Protein AF-A0A3B8NYY4-F1 (afdb_monomer_lite)

Foldseek 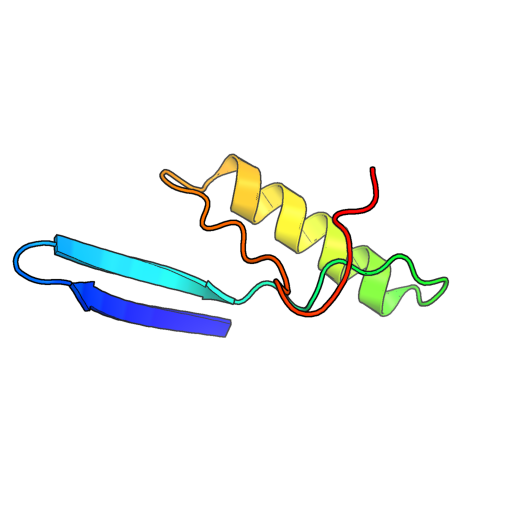3Di:
DWDWDDDPPDIDIDDDQDDPDDDPDPVVVVSVVVVVVVVVVDPDDDDDDDPVDDDDD

Radius of gyration: 13.79 Å; chains: 1; bounding box: 41×23×30 Å

pLDDT: mean 78.98, std 12.12, range [53.31, 94.88]

Secondary structure (DSSP, 8-state):
-EEEEEETTEEEEEE--------S-HHHHHHHHHHHHHHHT-S-------TTSPPP-

Sequence (57 aa):
MEETVRLGSVTLRLADTAGMRETSDAVEKIGVARAEKQLEQADLVLAVFDASVPLEE

Structure (mmCIF, N/CA/C/O backbone):
data_AF-A0A3B8NYY4-F1
#
_entry.id   AF-A0A3B8NYY4-F1
#
loop_
_atom_site.group_PDB
_atom_site.id
_atom_site.type_symbol
_atom_site.label_atom_id
_atom_site.label_alt_id
_atom_site.label_comp_id
_atom_site.label_asym_id
_atom_site.label_entity_id
_atom_site.label_seq_id
_atom_site.pdbx_PDB_ins_code
_atom_site.Cartn_x
_atom_site.Cartn_y
_atom_site.Cartn_z
_atom_site.occupancy
_atom_site.B_iso_or_equiv
_atom_site.auth_seq_id
_atom_site.auth_comp_id
_atom_site.auth_asym_id
_atom_site.auth_atom_id
_atom_site.pdbx_PDB_model_num
ATOM 1 N N . MET A 1 1 ? 1.763 10.700 1.895 1.00 62.97 1 MET A N 1
ATOM 2 C CA . MET A 1 1 ? 0.842 11.488 2.764 1.00 62.97 1 MET A CA 1
ATOM 3 C C . MET A 1 1 ? -0.233 10.539 3.317 1.00 62.97 1 MET A C 1
ATOM 5 O O . MET A 1 1 ? -0.162 9.367 2.979 1.00 62.97 1 MET A O 1
ATOM 9 N N . GLU A 1 2 ? -1.144 10.942 4.209 1.00 77.06 2 GLU A N 1
ATOM 10 C CA . GLU A 1 2 ? -2.244 10.058 4.660 1.00 77.06 2 GLU A CA 1
ATOM 11 C C . GLU A 1 2 ? -3.594 10.682 4.308 1.00 77.06 2 GLU A C 1
ATOM 13 O O . GLU A 1 2 ? -3.819 11.860 4.587 1.00 77.06 2 GLU A O 1
ATOM 18 N N . GLU A 1 3 ? -4.484 9.893 3.711 1.00 84.38 3 GLU A N 1
ATOM 19 C CA . G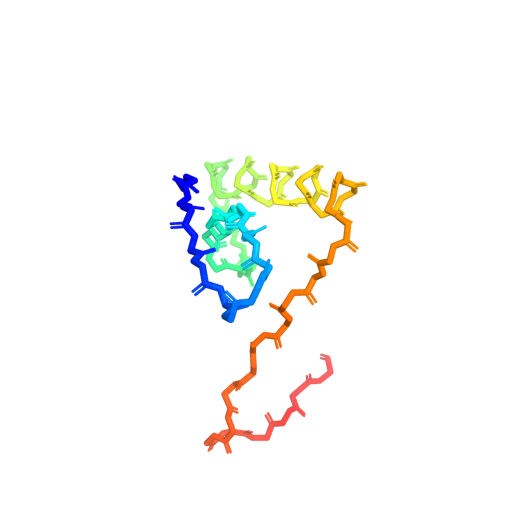LU A 1 3 ? -5.831 10.312 3.327 1.00 84.38 3 GLU A CA 1
ATOM 20 C C . GLU A 1 3 ? -6.889 9.393 3.934 1.00 84.38 3 GLU A C 1
ATOM 22 O O . GLU A 1 3 ? -6.634 8.236 4.258 1.00 84.38 3 GLU A O 1
ATOM 27 N N . THR A 1 4 ? -8.104 9.906 4.116 1.00 90.12 4 THR A N 1
ATOM 28 C CA . THR A 1 4 ? -9.234 9.114 4.613 1.00 90.12 4 THR A CA 1
ATOM 29 C C . THR A 1 4 ? -10.319 9.054 3.554 1.00 90.12 4 THR A C 1
ATOM 31 O O . THR A 1 4 ? -10.807 10.089 3.108 1.00 90.12 4 THR A O 1
ATOM 34 N N . VAL A 1 5 ? -10.733 7.841 3.193 1.00 91.12 5 VAL A N 1
ATOM 35 C CA . VAL A 1 5 ? -11.809 7.600 2.228 1.00 91.12 5 VAL A CA 1
ATOM 36 C C . VAL A 1 5 ? -12.894 6.728 2.847 1.00 91.12 5 VAL A C 1
ATOM 38 O O . VAL A 1 5 ? -12.623 5.827 3.641 1.00 91.12 5 VAL A O 1
ATOM 41 N N . ARG A 1 6 ? -14.152 6.990 2.488 1.00 94.25 6 ARG A N 1
ATOM 42 C CA . ARG A 1 6 ? -15.293 6.166 2.897 1.00 94.25 6 ARG A CA 1
ATOM 43 C C . ARG A 1 6 ? -15.719 5.272 1.738 1.00 94.25 6 ARG A C 1
ATOM 45 O O . ARG A 1 6 ? -16.103 5.776 0.686 1.00 94.25 6 ARG A O 1
ATOM 52 N N . LEU A 1 7 ? -15.704 3.961 1.958 1.00 91.00 7 LEU A N 1
ATOM 53 C CA . LEU A 1 7 ? -16.165 2.950 1.012 1.00 91.00 7 LEU A CA 1
ATOM 54 C C . LEU A 1 7 ? -17.396 2.245 1.591 1.00 91.00 7 LEU A C 1
ATOM 56 O O . LEU A 1 7 ? -17.300 1.357 2.438 1.00 91.00 7 LEU A O 1
ATOM 60 N N . GLY A 1 8 ? -18.581 2.690 1.166 1.00 92.50 8 GLY A N 1
ATOM 61 C CA . GLY A 1 8 ? -19.851 2.221 1.721 1.00 92.50 8 GLY A CA 1
ATOM 62 C C . GLY A 1 8 ? -19.953 2.495 3.227 1.00 92.50 8 GLY A C 1
ATOM 63 O O . GLY A 1 8 ? -19.984 3.651 3.667 1.00 92.50 8 GLY A O 1
ATOM 64 N N . SER A 1 9 ? -20.020 1.425 4.021 1.00 94.88 9 SER A N 1
ATOM 65 C CA . SER A 1 9 ? -20.062 1.486 5.487 1.00 94.88 9 SER A CA 1
ATOM 66 C C . SER A 1 9 ? -18.683 1.477 6.156 1.00 94.88 9 SER A C 1
ATOM 68 O O . SER A 1 9 ? -18.620 1.641 7.371 1.00 94.88 9 SER A O 1
ATOM 70 N N . VAL A 1 10 ? -17.596 1.289 5.400 1.00 93.38 10 VAL A N 1
ATOM 71 C CA . VAL A 1 10 ? -16.227 1.187 5.926 1.00 93.38 10 VAL A CA 1
ATOM 72 C C . VAL A 1 10 ? -15.475 2.498 5.694 1.00 93.38 10 VAL A C 1
ATOM 74 O O . VAL A 1 10 ? -15.592 3.116 4.636 1.00 93.38 10 VAL A O 1
ATOM 77 N N . THR A 1 11 ? -14.687 2.924 6.678 1.00 93.81 11 THR A N 1
ATOM 78 C CA . THR A 1 11 ? -13.770 4.064 6.556 1.00 93.81 11 THR A CA 1
ATOM 79 C C . THR A 1 11 ? -12.344 3.535 6.487 1.00 93.81 11 THR A C 1
ATOM 81 O O . THR A 1 11 ? -11.924 2.801 7.378 1.00 93.81 11 THR A O 1
ATOM 84 N N . LEU A 1 12 ? -11.607 3.910 5.446 1.00 90.94 12 LEU A N 1
ATOM 85 C CA . LEU A 1 12 ? -10.223 3.509 5.219 1.00 90.94 12 LEU A CA 1
ATOM 86 C C . LEU A 1 12 ? -9.307 4.713 5.437 1.00 90.94 12 LEU A C 1
ATOM 88 O O . LEU A 1 12 ? -9.583 5.800 4.927 1.00 90.94 12 LEU A O 1
ATOM 92 N N . ARG A 1 13 ? -8.206 4.509 6.164 1.00 88.81 13 ARG A N 1
ATOM 93 C CA . ARG A 1 13 ? -7.077 5.443 6.197 1.00 88.81 13 ARG A CA 1
ATOM 94 C C . ARG A 1 13 ? -6.019 4.918 5.236 1.00 88.81 13 ARG A C 1
ATOM 96 O O . ARG A 1 13 ? -5.426 3.876 5.489 1.00 88.81 13 ARG A O 1
ATOM 103 N N . LEU A 1 14 ? -5.835 5.612 4.124 1.00 85.88 14 LEU A N 1
ATOM 104 C CA . LEU A 1 14 ? -4.866 5.276 3.096 1.00 85.88 14 LEU A CA 1
ATOM 105 C C . LEU A 1 14 ? -3.547 5.974 3.410 1.00 85.88 14 LEU A C 1
ATOM 107 O O . LEU A 1 14 ? -3.501 7.196 3.548 1.00 85.88 14 LEU A O 1
ATOM 111 N N . ALA A 1 15 ? -2.479 5.194 3.516 1.00 79.00 15 ALA A N 1
ATOM 112 C CA . ALA A 1 15 ? -1.125 5.715 3.512 1.00 79.00 15 ALA A CA 1
ATOM 113 C C . ALA A 1 15 ? -0.616 5.683 2.069 1.00 79.00 15 ALA A C 1
ATOM 115 O O . ALA A 1 15 ? -0.553 4.626 1.449 1.00 79.00 15 ALA A O 1
ATOM 116 N N . ASP A 1 16 ? -0.287 6.851 1.531 1.00 69.44 16 ASP A N 1
ATOM 117 C CA . ASP A 1 16 ? 0.320 6.976 0.212 1.00 69.44 16 ASP A CA 1
ATOM 118 C C . ASP A 1 16 ? 1.780 6.510 0.285 1.00 69.44 16 ASP A C 1
ATOM 120 O O . ASP A 1 16 ? 2.610 7.113 0.981 1.00 69.44 16 ASP A O 1
ATOM 124 N N . THR A 1 17 ? 2.059 5.401 -0.398 1.00 62.69 17 THR A N 1
ATOM 125 C CA . THR A 1 17 ? 3.403 4.888 -0.645 1.00 62.69 17 THR A CA 1
ATOM 126 C C . THR A 1 17 ? 3.888 5.500 -1.953 1.00 62.69 17 THR A C 1
ATOM 128 O O . THR A 1 17 ? 3.372 5.158 -3.019 1.00 62.69 17 THR A O 1
ATOM 131 N N . ALA A 1 18 ? 4.886 6.386 -1.901 1.00 57.22 18 ALA A N 1
ATOM 132 C CA . ALA A 1 18 ? 5.613 6.764 -3.112 1.00 57.22 18 ALA A CA 1
ATOM 133 C C . ALA A 1 18 ? 6.057 5.475 -3.833 1.00 57.22 18 ALA A C 1
ATOM 135 O O . ALA A 1 18 ? 6.484 4.532 -3.165 1.00 57.22 18 ALA A O 1
ATOM 136 N N . GLY A 1 19 ? 5.871 5.407 -5.158 1.00 55.56 19 GLY A N 1
ATOM 137 C CA . GLY A 1 19 ? 6.015 4.169 -5.930 1.00 55.56 19 GLY A CA 1
ATOM 138 C C . GLY A 1 19 ? 7.283 3.395 -5.566 1.00 55.56 19 GLY A C 1
ATOM 139 O O . GLY A 1 19 ? 8.375 3.957 -5.583 1.00 55.56 19 GLY A O 1
ATOM 140 N N . MET A 1 20 ? 7.129 2.112 -5.225 1.00 55.62 20 MET A N 1
ATOM 141 C CA . MET A 1 20 ? 8.244 1.229 -4.882 1.00 55.62 20 MET A CA 1
ATOM 142 C C . MET A 1 20 ? 9.061 0.945 -6.148 1.00 55.62 20 MET A C 1
ATOM 144 O O . MET A 1 20 ? 8.775 0.010 -6.889 1.00 55.62 20 MET A O 1
ATOM 148 N N . ARG A 1 21 ? 10.045 1.792 -6.446 1.00 55.34 21 ARG A N 1
ATOM 149 C CA . ARG A 1 21 ? 11.071 1.528 -7.460 1.00 55.34 21 ARG A CA 1
ATOM 150 C C . ARG A 1 21 ? 12.431 1.532 -6.786 1.00 55.34 21 ARG A C 1
ATOM 152 O O . ARG A 1 21 ? 12.708 2.405 -5.967 1.00 55.34 21 ARG A O 1
ATOM 159 N N . GLU A 1 22 ? 13.265 0.555 -7.130 1.00 53.31 22 GLU A N 1
ATOM 160 C CA . GLU A 1 22 ? 14.657 0.547 -6.695 1.00 53.31 22 GLU A CA 1
ATOM 161 C C . GLU A 1 22 ? 15.424 1.693 -7.346 1.00 53.31 22 GLU A C 1
ATOM 163 O O . GLU A 1 22 ? 15.274 2.006 -8.527 1.00 53.31 22 GLU A O 1
ATOM 168 N N . THR A 1 23 ? 16.260 2.330 -6.544 1.00 58.25 23 THR A N 1
ATOM 169 C CA . THR A 1 23 ? 16.945 3.556 -6.916 1.00 58.25 23 THR A CA 1
ATOM 170 C C . THR A 1 23 ? 18.161 3.732 -6.023 1.00 58.25 23 THR A C 1
ATOM 172 O O . THR A 1 23 ? 18.174 3.399 -4.834 1.00 58.25 23 THR A O 1
ATOM 175 N N . SER A 1 24 ? 19.233 4.231 -6.626 1.00 59.16 24 SER A N 1
ATOM 176 C CA . SER A 1 24 ? 20.492 4.516 -5.950 1.00 59.16 24 SER A CA 1
ATOM 177 C C . SER A 1 24 ? 20.442 5.780 -5.085 1.00 59.16 24 SER A C 1
ATOM 179 O O . SER A 1 24 ? 21.419 6.052 -4.385 1.00 59.16 24 SER A O 1
ATOM 181 N N . ASP A 1 25 ? 19.345 6.546 -5.119 1.00 69.00 25 ASP A N 1
ATOM 182 C CA . ASP A 1 25 ? 19.192 7.760 -4.321 1.00 69.00 25 ASP A CA 1
ATOM 183 C C . ASP A 1 25 ? 18.982 7.420 -2.834 1.00 69.00 25 ASP A C 1
ATOM 185 O O . ASP A 1 25 ? 18.077 6.681 -2.436 1.00 69.00 25 ASP A O 1
ATOM 189 N N . ALA A 1 26 ? 19.846 7.973 -1.984 1.00 65.69 26 ALA A N 1
ATOM 190 C CA . ALA A 1 26 ? 19.787 7.785 -0.541 1.00 65.69 26 ALA A CA 1
ATOM 191 C C . ALA A 1 26 ? 18.459 8.272 0.072 1.00 65.69 26 ALA A C 1
ATOM 193 O O . ALA A 1 26 ? 18.023 7.718 1.082 1.00 65.69 26 ALA A O 1
ATOM 194 N N . VAL A 1 27 ? 17.805 9.272 -0.529 1.00 69.00 27 VAL A N 1
ATOM 195 C CA . VAL A 1 27 ? 16.498 9.776 -0.080 1.00 69.00 27 VAL A CA 1
ATOM 196 C C . VAL A 1 27 ? 15.398 8.757 -0.363 1.00 69.00 27 VAL A C 1
ATOM 198 O O . VAL A 1 27 ? 14.545 8.504 0.48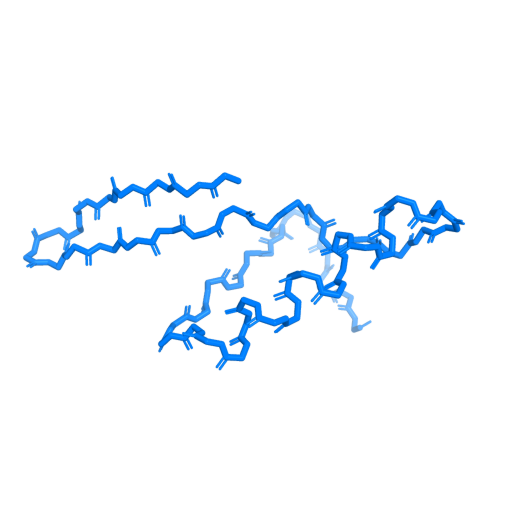9 1.00 69.00 27 VAL A O 1
ATOM 201 N N . GLU A 1 28 ? 15.436 8.115 -1.524 1.00 67.88 28 GLU A N 1
ATOM 202 C CA . GLU A 1 28 ? 14.433 7.122 -1.900 1.00 67.88 28 GLU A CA 1
ATOM 203 C C . GLU A 1 28 ? 14.588 5.813 -1.108 1.00 67.88 28 GLU A C 1
ATOM 205 O O . GLU A 1 28 ? 13.580 5.203 -0.756 1.00 67.88 28 GLU A O 1
ATOM 210 N N . LYS A 1 29 ? 15.804 5.442 -0.675 1.00 71.56 29 LYS A N 1
ATOM 211 C CA . LYS A 1 29 ? 16.007 4.337 0.292 1.00 71.56 29 LYS A CA 1
ATOM 212 C C . LYS A 1 29 ? 15.276 4.560 1.620 1.00 71.56 29 LYS A C 1
ATOM 214 O O . LYS A 1 29 ? 14.726 3.620 2.190 1.00 71.56 29 LYS A O 1
ATOM 219 N N . ILE A 1 30 ? 15.241 5.803 2.109 1.00 76.31 30 ILE A N 1
ATOM 220 C CA . ILE A 1 30 ? 14.454 6.171 3.298 1.00 76.31 30 ILE A CA 1
ATOM 221 C C . ILE A 1 30 ? 12.953 6.037 2.997 1.00 76.31 30 ILE A C 1
ATOM 223 O O . ILE A 1 30 ? 12.184 5.626 3.867 1.00 76.31 30 ILE A O 1
ATOM 227 N N . GLY A 1 31 ? 12.543 6.341 1.762 1.00 73.38 31 GLY A N 1
ATOM 228 C CA . GLY A 1 31 ? 11.191 6.100 1.260 1.00 73.38 31 GLY A CA 1
ATOM 229 C C . GLY A 1 31 ? 10.787 4.625 1.328 1.00 73.38 31 GLY A C 1
ATOM 230 O O . GLY A 1 31 ? 9.739 4.321 1.894 1.00 73.38 31 GLY A O 1
ATOM 231 N N . VAL A 1 32 ? 11.644 3.717 0.845 1.00 76.00 32 VAL A N 1
ATOM 232 C CA . VAL A 1 32 ? 11.413 2.259 0.880 1.00 76.00 32 VAL A CA 1
ATOM 233 C C . VAL A 1 32 ? 11.283 1.751 2.316 1.00 76.00 32 VAL A C 1
ATOM 235 O O . VAL A 1 32 ? 10.268 1.153 2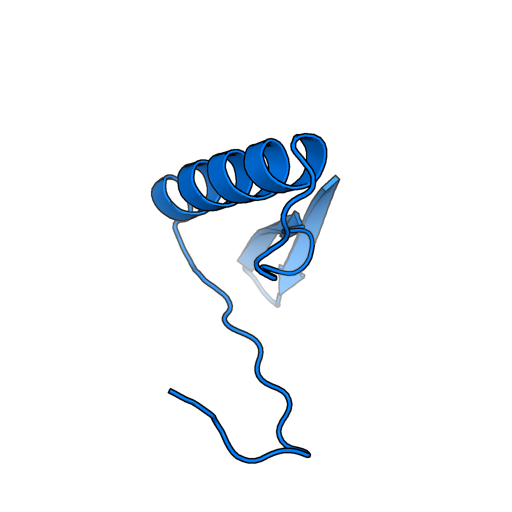.656 1.00 76.00 32 VAL A O 1
ATOM 238 N N . ALA A 1 33 ? 12.234 2.076 3.197 1.00 79.62 33 ALA A N 1
ATOM 239 C CA . ALA A 1 33 ? 12.181 1.639 4.596 1.00 79.62 33 ALA A CA 1
ATOM 240 C C . ALA A 1 33 ? 10.929 2.159 5.335 1.00 79.62 33 ALA A C 1
ATOM 242 O O . ALA A 1 33 ? 10.383 1.504 6.226 1.00 79.62 33 ALA A O 1
ATOM 243 N N . ARG A 1 34 ? 10.445 3.356 4.972 1.00 79.00 34 ARG A N 1
ATOM 244 C CA . ARG A 1 34 ? 9.194 3.900 5.512 1.00 79.00 34 ARG A CA 1
ATOM 245 C C . ARG A 1 34 ? 7.971 3.147 4.985 1.00 79.00 34 ARG A C 1
ATOM 247 O O . ARG A 1 34 ? 7.057 2.904 5.772 1.00 79.00 34 ARG A O 1
ATOM 254 N N . ALA A 1 35 ? 7.963 2.788 3.702 1.00 78.00 35 ALA A N 1
ATOM 255 C CA . ALA A 1 35 ? 6.900 1.999 3.089 1.00 78.00 35 ALA A CA 1
ATOM 256 C C . ALA A 1 35 ? 6.829 0.586 3.692 1.00 78.00 35 ALA A C 1
ATOM 258 O O . ALA A 1 35 ? 5.743 0.150 4.060 1.00 78.00 35 ALA A O 1
ATOM 259 N N . GLU A 1 36 ? 7.970 -0.080 3.902 1.00 81.12 36 GLU A N 1
ATOM 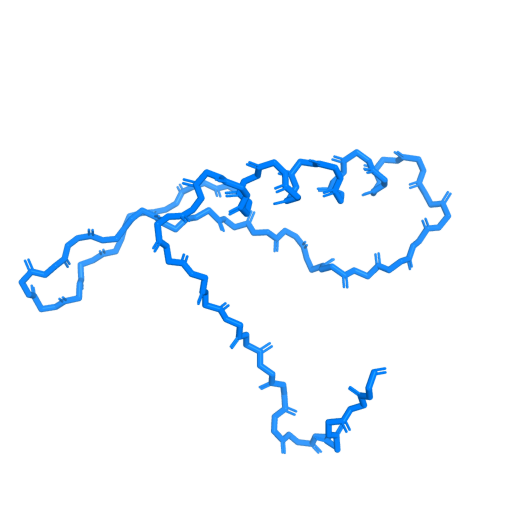260 C CA . GLU A 1 36 ? 8.053 -1.387 4.576 1.00 81.12 36 GLU A CA 1
ATOM 261 C C . GLU A 1 36 ? 7.444 -1.338 5.983 1.00 81.12 36 GLU A C 1
ATOM 263 O O . GLU A 1 36 ? 6.583 -2.145 6.329 1.00 81.12 36 GLU A O 1
ATOM 268 N N . LYS A 1 37 ? 7.800 -0.325 6.780 1.00 82.94 37 LYS A N 1
ATOM 269 C CA . LYS A 1 37 ? 7.235 -0.147 8.125 1.00 82.94 37 LYS A CA 1
ATOM 270 C C . LYS A 1 37 ? 5.728 0.136 8.110 1.00 82.94 37 LYS A C 1
ATOM 272 O O . LYS A 1 37 ? 5.019 -0.246 9.038 1.00 82.94 37 LYS A O 1
ATOM 277 N N . GLN A 1 38 ? 5.231 0.846 7.097 1.00 80.19 38 GLN A N 1
ATOM 278 C CA . GLN A 1 38 ? 3.794 1.082 6.932 1.00 80.19 38 GLN A CA 1
ATOM 279 C C . GLN A 1 38 ? 3.061 -0.196 6.517 1.00 80.19 38 GLN A C 1
ATOM 281 O O . GLN A 1 38 ? 1.969 -0.438 7.018 1.00 80.19 38 GLN A O 1
ATOM 286 N N . LEU A 1 39 ? 3.681 -1.026 5.676 1.00 82.25 39 LEU A N 1
ATOM 287 C CA . LEU A 1 39 ? 3.200 -2.356 5.301 1.00 82.25 39 LEU A CA 1
ATOM 288 C C . LEU A 1 39 ? 3.067 -3.283 6.515 1.00 82.25 39 LEU A C 1
ATOM 290 O O . LEU A 1 39 ? 2.033 -3.921 6.670 1.00 82.25 39 LEU A O 1
ATOM 294 N N . GLU A 1 40 ? 4.055 -3.304 7.414 1.00 84.00 40 GLU A N 1
ATOM 295 C CA . GLU A 1 40 ? 3.987 -4.086 8.661 1.00 84.00 40 GLU A CA 1
ATOM 296 C C . GLU A 1 40 ? 2.836 -3.660 9.587 1.00 84.00 40 GLU A C 1
ATOM 298 O O . GLU A 1 40 ? 2.325 -4.466 10.361 1.00 84.00 40 GLU A O 1
ATOM 303 N N . GLN A 1 41 ? 2.440 -2.386 9.534 1.00 83.31 41 GLN A N 1
ATOM 304 C CA . GLN A 1 41 ? 1.353 -1.829 10.347 1.00 83.31 41 GLN A CA 1
ATOM 305 C C . GLN A 1 41 ? -0.002 -1.849 9.636 1.00 83.31 41 GLN A C 1
ATOM 307 O O . GLN A 1 41 ? -1.005 -1.458 10.235 1.00 83.31 41 GLN A O 1
ATOM 312 N N . ALA A 1 42 ? -0.043 -2.235 8.362 1.00 84.25 42 ALA A N 1
ATOM 313 C CA . ALA A 1 42 ? -1.255 -2.190 7.570 1.00 84.25 42 ALA A CA 1
ATOM 314 C C . ALA A 1 42 ? -2.152 -3.393 7.883 1.00 84.25 42 ALA A C 1
ATOM 316 O O . ALA A 1 42 ? -1.752 -4.544 7.732 1.00 84.25 42 ALA A O 1
ATOM 317 N N . ASP A 1 43 ? -3.411 -3.120 8.228 1.00 87.00 43 ASP A N 1
ATOM 318 C CA . ASP A 1 43 ? -4.440 -4.161 8.343 1.00 87.00 43 ASP A CA 1
ATOM 319 C C . ASP A 1 43 ? -4.858 -4.718 6.964 1.00 87.00 43 ASP A C 1
ATOM 321 O O . ASP A 1 43 ? -5.414 -5.812 6.861 1.00 87.00 43 ASP A O 1
ATOM 325 N N . LEU A 1 44 ? -4.624 -3.947 5.895 1.00 86.19 44 LEU A N 1
ATOM 326 C CA . LEU A 1 44 ? -4.977 -4.273 4.514 1.00 86.19 44 LEU A CA 1
ATOM 327 C C . LEU A 1 44 ? -3.961 -3.661 3.545 1.00 86.19 44 LEU A C 1
ATOM 329 O O . LEU A 1 44 ? -3.662 -2.470 3.624 1.00 86.19 44 LEU A O 1
ATOM 333 N N . VAL A 1 45 ? -3.512 -4.456 2.572 1.00 87.00 45 VAL A N 1
ATOM 334 C CA . VAL A 1 45 ? -2.639 -4.013 1.477 1.00 87.00 45 VAL A CA 1
ATOM 335 C C . VAL A 1 45 ? -3.431 -3.978 0.171 1.00 87.00 45 VAL A C 1
ATOM 337 O O . VAL A 1 45 ? -4.039 -4.974 -0.218 1.00 87.00 45 VAL A O 1
ATOM 340 N N . LEU A 1 46 ? -3.407 -2.836 -0.520 1.00 85.06 46 LEU A N 1
ATOM 341 C CA . LEU A 1 46 ? -3.977 -2.671 -1.860 1.00 85.06 46 LEU A CA 1
ATOM 342 C C . LEU A 1 46 ? -2.847 -2.667 -2.895 1.00 85.06 46 LEU A C 1
ATOM 344 O O . LEU A 1 46 ? -2.254 -1.627 -3.168 1.00 85.06 46 LEU A O 1
ATOM 348 N N . ALA A 1 47 ? -2.544 -3.833 -3.465 1.00 84.75 47 ALA A N 1
ATOM 349 C CA . ALA A 1 47 ? -1.564 -3.950 -4.541 1.00 84.75 47 ALA A CA 1
ATOM 350 C C . ALA A 1 47 ? -2.205 -3.569 -5.886 1.00 84.75 47 ALA A C 1
ATOM 352 O O . ALA A 1 47 ? -3.185 -4.184 -6.312 1.00 84.75 47 ALA A O 1
ATOM 353 N N . VAL A 1 48 ? -1.666 -2.537 -6.540 1.00 84.25 48 VAL A N 1
ATOM 354 C CA . VAL A 1 48 ? -2.164 -2.016 -7.821 1.00 84.25 48 VAL A CA 1
ATOM 355 C C . VAL A 1 48 ? -1.165 -2.360 -8.918 1.00 84.25 48 VAL A C 1
ATOM 357 O O . VAL A 1 48 ? 0.008 -2.008 -8.818 1.00 84.25 48 VAL A O 1
ATOM 360 N N . PHE A 1 49 ? -1.644 -3.020 -9.970 1.00 85.25 49 PHE A N 1
ATOM 361 C CA . PHE A 1 49 ? -0.841 -3.443 -11.115 1.00 85.25 49 PHE A CA 1
ATOM 362 C C . PHE A 1 49 ? -1.383 -2.813 -12.396 1.00 85.25 49 PHE A C 1
ATOM 364 O O . PHE A 1 49 ? -2.599 -2.688 -12.569 1.00 85.25 49 PHE A O 1
ATOM 371 N N . ASP A 1 50 ? -0.483 -2.423 -13.294 1.00 87.62 50 ASP A N 1
ATOM 372 C CA . ASP A 1 50 ? -0.853 -1.915 -14.611 1.00 87.62 50 ASP A CA 1
ATOM 373 C C . ASP A 1 50 ? -1.204 -3.086 -15.540 1.00 87.62 50 ASP A C 1
ATOM 375 O O . ASP A 1 50 ? -0.348 -3.881 -15.913 1.00 87.62 50 ASP A O 1
ATOM 379 N N . ALA A 1 51 ? -2.479 -3.187 -15.917 1.00 92.19 51 ALA A N 1
ATOM 380 C CA . ALA A 1 51 ? -2.978 -4.244 -16.793 1.00 92.19 51 ALA A CA 1
ATOM 381 C C . ALA A 1 51 ? -2.620 -4.044 -18.279 1.00 92.19 51 ALA A C 1
ATOM 383 O O . ALA A 1 51 ? -2.922 -4.911 -19.099 1.00 92.19 51 ALA A O 1
ATOM 384 N N . SER A 1 52 ? -2.029 -2.902 -18.652 1.00 94.69 52 SER A N 1
ATOM 385 C CA . SER A 1 52 ? -1.574 -2.641 -20.023 1.00 94.69 52 SER A CA 1
ATOM 386 C C . SER A 1 52 ? -0.234 -3.306 -20.354 1.00 94.69 52 SER A C 1
ATOM 388 O O . SER A 1 52 ? 0.124 -3.399 -21.530 1.00 94.69 52 SER A O 1
ATOM 390 N N . VAL A 1 53 ? 0.475 -3.812 -19.340 1.00 92.81 53 VAL A N 1
ATOM 391 C CA . VAL A 1 53 ? 1.747 -4.5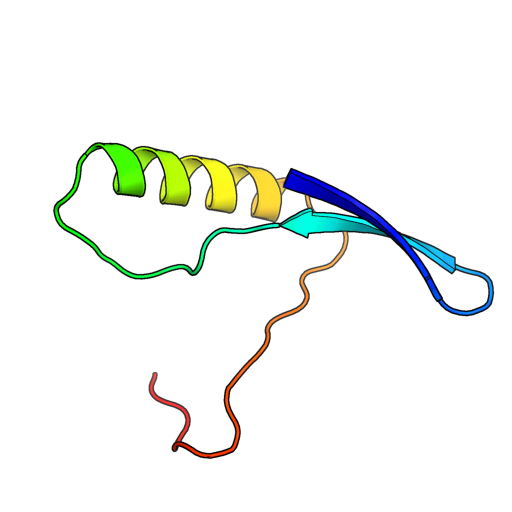28 -19.476 1.00 92.81 53 VAL A CA 1
ATOM 392 C C . VAL A 1 53 ? 1.640 -5.940 -18.888 1.00 92.81 53 VAL A C 1
ATOM 394 O O . VAL A 1 53 ? 0.819 -6.174 -17.997 1.00 92.81 53 VAL A O 1
ATOM 397 N N . PRO A 1 54 ? 2.429 -6.915 -19.379 1.00 91.19 54 PRO A N 1
ATOM 398 C CA . PRO A 1 54 ? 2.548 -8.208 -18.718 1.00 91.19 54 PRO A CA 1
ATOM 399 C C . PRO A 1 54 ? 3.003 -8.033 -17.268 1.00 91.19 54 PRO A C 1
ATOM 401 O O . PRO A 1 54 ? 3.835 -7.177 -16.977 1.00 91.19 54 PRO A O 1
ATOM 404 N N . LEU A 1 55 ? 2.470 -8.861 -16.370 1.00 87.81 55 LEU A N 1
ATOM 405 C CA . LEU A 1 55 ? 2.971 -8.923 -15.004 1.00 87.81 55 LEU A CA 1
ATOM 406 C C . LEU A 1 55 ? 4.381 -9.526 -15.033 1.00 87.81 55 LEU A C 1
ATOM 408 O O . LEU A 1 55 ? 4.554 -10.659 -15.483 1.00 87.81 55 LEU A O 1
ATOM 412 N N . GLU A 1 56 ? 5.363 -8.754 -14.587 1.00 76.38 56 GLU A N 1
ATOM 413 C CA . GLU A 1 56 ? 6.737 -9.214 -14.377 1.00 76.38 56 GLU A CA 1
ATOM 414 C C . GLU A 1 56 ? 6.877 -9.740 -12.936 1.00 76.38 56 GLU A C 1
ATOM 416 O O . GLU A 1 56 ? 6.184 -9.254 -12.036 1.00 76.38 56 GLU A O 1
ATOM 421 N N . GLU A 1 57 ? 7.705 -10.773 -12.746 1.00 59.66 57 GLU A N 1
ATOM 422 C CA . GLU A 1 57 ? 8.006 -11.372 -11.430 1.00 59.66 57 GLU A CA 1
ATOM 423 C C . GLU A 1 57 ? 8.958 -10.511 -10.591 1.00 59.66 57 GLU A C 1
ATOM 425 O O . GLU A 1 57 ? 9.916 -9.945 -11.168 1.00 59.66 57 GLU A O 1
#